Protein AF-A0A533V0E9-F1 (afdb_monomer)

Structure (mmCIF, N/CA/C/O backbone):
data_AF-A0A533V0E9-F1
#
_entry.id   AF-A0A533V0E9-F1
#
loop_
_atom_site.group_PDB
_atom_site.id
_atom_site.type_symbol
_atom_site.label_atom_id
_atom_site.label_alt_id
_atom_site.label_comp_id
_atom_site.label_asym_id
_atom_site.label_entity_id
_atom_site.label_seq_id
_atom_site.pdbx_PDB_ins_code
_atom_site.Cartn_x
_atom_site.Cartn_y
_atom_site.Cartn_z
_atom_site.occupancy
_atom_site.B_iso_or_equiv
_atom_site.auth_seq_id
_atom_site.auth_comp_id
_atom_site.auth_asym_id
_atom_site.auth_atom_id
_atom_site.pdbx_PDB_model_num
ATOM 1 N N . MET A 1 1 ? -21.498 5.595 -28.029 1.00 41.72 1 MET A N 1
ATOM 2 C CA . MET A 1 1 ? -21.141 4.202 -28.367 1.00 41.72 1 MET A CA 1
ATOM 3 C C . MET A 1 1 ? -22.238 3.298 -27.843 1.00 41.72 1 MET A C 1
ATOM 5 O O . MET A 1 1 ? -22.709 3.519 -26.739 1.00 41.72 1 MET A O 1
ATOM 9 N N . SER A 1 2 ? -22.715 2.410 -28.708 1.00 37.94 2 SER A N 1
ATOM 10 C CA . SER A 1 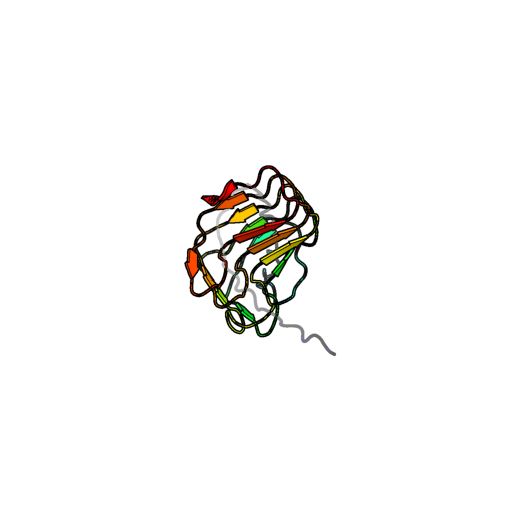2 ? -23.963 1.652 -28.603 1.00 37.94 2 SER A CA 1
ATOM 11 C C . SER A 1 2 ? -23.831 0.457 -27.653 1.00 37.94 2 SER A C 1
ATOM 13 O O . SER A 1 2 ? -22.873 -0.300 -27.790 1.00 37.94 2 SER A O 1
ATOM 15 N N . TYR A 1 3 ? -24.775 0.262 -26.727 1.00 36.78 3 TYR A N 1
ATOM 16 C CA . TYR A 1 3 ? -24.853 -0.947 -25.898 1.00 36.78 3 TYR A CA 1
ATOM 17 C C . TYR A 1 3 ? -25.723 -1.991 -26.608 1.00 36.78 3 TYR A C 1
ATOM 19 O O . TYR A 1 3 ? -26.921 -1.792 -26.805 1.00 36.78 3 TYR A O 1
ATOM 27 N N . ILE A 1 4 ? -25.099 -3.088 -27.036 1.00 44.53 4 ILE A N 1
ATOM 28 C CA . ILE A 1 4 ? -25.769 -4.229 -27.666 1.00 44.53 4 ILE A CA 1
ATOM 29 C C . ILE A 1 4 ? -26.520 -5.016 -26.582 1.00 44.53 4 ILE A C 1
ATOM 31 O O . ILE A 1 4 ? -25.927 -5.475 -25.609 1.00 44.53 4 ILE A O 1
ATOM 35 N N . LEU A 1 5 ? -27.834 -5.155 -26.766 1.00 41.56 5 LEU A N 1
ATOM 36 C CA . LEU A 1 5 ? -28.747 -5.951 -25.944 1.00 41.56 5 LEU A CA 1
ATOM 37 C C . LEU A 1 5 ? -28.456 -7.451 -26.124 1.00 41.56 5 LEU A C 1
ATOM 39 O O . LEU A 1 5 ? -28.681 -7.999 -27.201 1.00 41.56 5 LEU A O 1
ATOM 43 N N . ALA A 1 6 ? -27.990 -8.124 -25.071 1.00 38.88 6 ALA A N 1
ATOM 44 C CA . ALA A 1 6 ? -27.886 -9.581 -25.029 1.00 38.88 6 ALA A CA 1
ATOM 45 C C . ALA A 1 6 ? -29.212 -10.178 -24.529 1.00 38.88 6 ALA A C 1
ATOM 47 O O . ALA A 1 6 ? -29.536 -10.121 -23.344 1.00 38.88 6 ALA A O 1
ATOM 48 N N . THR A 1 7 ? -30.004 -10.741 -25.438 1.00 47.75 7 THR A N 1
ATOM 49 C CA . THR A 1 7 ? -31.210 -11.511 -25.109 1.00 47.75 7 THR A CA 1
ATOM 50 C C . THR A 1 7 ? -30.812 -12.900 -24.607 1.00 47.75 7 THR A C 1
ATOM 52 O O . THR A 1 7 ? -30.329 -13.716 -25.391 1.00 47.75 7 THR A O 1
ATOM 55 N N . ILE A 1 8 ? -31.010 -13.182 -23.317 1.00 48.72 8 ILE A N 1
ATOM 56 C CA . ILE A 1 8 ? -30.764 -14.508 -22.731 1.00 48.72 8 ILE A CA 1
ATOM 57 C C . ILE A 1 8 ? -32.074 -15.300 -22.707 1.00 48.72 8 ILE A C 1
ATOM 59 O O . ILE A 1 8 ? -33.071 -14.882 -22.119 1.00 48.72 8 ILE A O 1
ATOM 63 N N . LEU A 1 9 ? -32.051 -16.452 -23.374 1.00 36.00 9 LEU A N 1
ATOM 64 C CA . LEU A 1 9 ? -33.118 -17.444 -23.417 1.00 36.00 9 LEU A CA 1
ATOM 65 C C . LEU A 1 9 ? -33.198 -18.153 -22.052 1.00 36.00 9 LEU A C 1
ATOM 67 O O . LEU A 1 9 ? -32.252 -18.830 -21.652 1.00 36.00 9 LEU A O 1
ATOM 71 N N . VAL A 1 10 ? -34.308 -18.003 -21.327 1.00 47.88 10 VAL A N 1
ATOM 72 C CA . VAL A 1 10 ? -34.527 -18.702 -20.049 1.00 47.88 10 VAL A CA 1
ATOM 73 C C . VAL A 1 10 ? -35.143 -20.074 -20.330 1.00 47.88 10 VAL A C 1
ATOM 75 O O . VAL A 1 10 ? -36.229 -20.170 -20.898 1.00 47.88 10 VAL A O 1
ATOM 78 N N . ALA A 1 11 ? -34.447 -21.142 -19.939 1.00 44.16 11 ALA A N 1
ATOM 79 C CA . ALA A 1 11 ? -34.963 -22.505 -20.012 1.00 44.16 11 ALA A CA 1
ATOM 80 C C . ALA A 1 11 ? -36.068 -22.723 -18.958 1.00 44.16 11 ALA A C 1
ATOM 82 O O . ALA A 1 11 ? -35.860 -22.488 -17.768 1.00 44.16 11 ALA A O 1
ATOM 83 N N . LEU A 1 12 ? -37.246 -23.180 -19.398 1.00 40.91 12 LEU A N 1
ATOM 84 C CA . LEU A 1 12 ? -38.384 -23.519 -18.539 1.00 40.91 12 LEU A CA 1
ATOM 85 C C . LEU A 1 12 ? -38.154 -24.881 -17.867 1.00 40.91 12 LEU A C 1
ATOM 87 O O . LEU A 1 12 ? -38.294 -25.923 -18.503 1.00 40.91 12 LEU A O 1
ATOM 91 N N . ALA A 1 13 ? -37.843 -24.878 -16.571 1.00 48.91 13 ALA A N 1
ATOM 92 C CA . ALA A 1 13 ? -37.947 -26.069 -15.735 1.00 48.91 13 ALA A CA 1
ATOM 93 C C . ALA A 1 13 ? -39.395 -26.206 -15.231 1.00 48.91 13 ALA A C 1
ATOM 95 O O . ALA A 1 13 ? -39.889 -25.362 -14.484 1.00 48.91 13 ALA A O 1
ATOM 96 N N . THR A 1 14 ? -40.096 -27.263 -15.647 1.00 46.72 14 THR A N 1
ATOM 97 C CA . THR A 1 14 ? -41.444 -27.585 -15.159 1.00 46.72 14 THR A CA 1
ATOM 98 C C . THR A 1 14 ? -41.360 -28.206 -13.764 1.00 46.72 14 THR A C 1
ATOM 100 O O . THR A 1 14 ? -41.033 -29.386 -13.632 1.00 46.72 14 THR A O 1
ATOM 103 N N . ILE A 1 15 ? -41.669 -27.437 -12.719 1.00 54.25 15 ILE A N 1
ATOM 104 C CA . ILE A 1 15 ? -41.753 -27.944 -11.343 1.00 54.25 15 ILE A CA 1
ATOM 105 C C . ILE A 1 15 ? -43.229 -28.172 -11.000 1.00 54.25 15 ILE A C 1
ATOM 107 O O . ILE A 1 15 ? -44.009 -27.231 -10.879 1.00 54.25 15 ILE A O 1
ATOM 111 N N . SER A 1 16 ? -43.610 -29.443 -10.861 1.00 49.91 16 SER A N 1
ATOM 112 C CA . SER A 1 16 ? -44.875 -29.850 -10.243 1.00 49.91 16 SER A CA 1
ATOM 113 C C . SER A 1 16 ? -44.683 -29.902 -8.727 1.00 49.91 16 SER A C 1
ATOM 115 O O . SER A 1 16 ? -43.856 -30.677 -8.255 1.00 49.91 16 SER A O 1
ATOM 117 N N . GLY A 1 17 ? -45.439 -29.109 -7.966 1.00 48.06 17 GLY A N 1
ATOM 118 C CA . GLY A 1 17 ? -45.477 -29.207 -6.502 1.00 48.06 17 GLY A CA 1
ATOM 119 C C . GLY A 1 17 ? -45.605 -27.856 -5.804 1.00 48.06 17 GLY A C 1
ATOM 120 O O . GLY A 1 17 ? -44.668 -27.069 -5.766 1.00 48.06 17 GLY A O 1
ATOM 121 N N . ILE A 1 18 ? -46.784 -27.599 -5.246 1.00 62.41 18 ILE A N 1
ATOM 122 C CA . ILE A 1 18 ? -47.179 -26.371 -4.554 1.00 62.41 18 ILE A CA 1
ATOM 123 C C . ILE A 1 18 ? -46.669 -26.444 -3.110 1.00 62.41 18 ILE A C 1
ATOM 125 O O . ILE A 1 18 ? -47.027 -27.379 -2.401 1.00 62.41 18 ILE A O 1
ATOM 129 N N . ASN A 1 19 ? -45.885 -25.465 -2.658 1.00 48.81 19 ASN A N 1
ATOM 130 C CA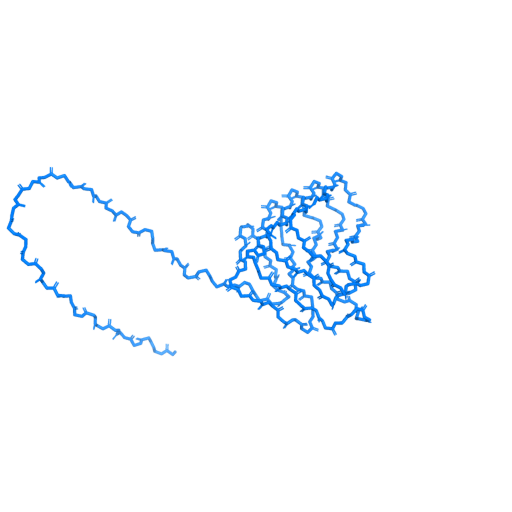 . ASN A 1 19 ? -45.841 -25.056 -1.252 1.00 48.81 19 ASN A CA 1
ATOM 131 C C . ASN A 1 19 ? -45.362 -23.606 -1.157 1.00 48.81 19 ASN A C 1
ATOM 133 O O . ASN A 1 19 ? -44.292 -23.243 -1.640 1.00 48.81 19 ASN A O 1
ATOM 137 N N . MET A 1 20 ? -46.208 -22.773 -0.553 1.00 51.06 20 MET A N 1
ATOM 138 C CA . MET A 1 20 ? -45.961 -21.360 -0.317 1.00 51.06 20 MET A CA 1
ATOM 139 C C . MET A 1 20 ? -44.883 -21.181 0.755 1.00 51.06 20 MET A C 1
ATOM 141 O O . MET A 1 20 ? -45.131 -21.458 1.920 1.00 51.06 20 MET A O 1
ATOM 145 N N . HIS A 1 21 ? -43.724 -20.657 0.367 1.00 47.16 21 HIS A N 1
ATOM 146 C CA . HIS A 1 21 ? -42.925 -19.732 1.172 1.00 47.16 21 HIS A CA 1
ATOM 147 C C . HIS A 1 21 ? -42.196 -18.818 0.187 1.00 47.16 21 HIS A C 1
ATOM 149 O O . HIS A 1 21 ? -41.226 -19.207 -0.457 1.00 47.16 21 HIS A O 1
ATOM 155 N N . ASN A 1 22 ? -42.737 -17.613 0.008 1.00 51.16 22 ASN A N 1
ATOM 156 C CA . ASN A 1 22 ? -42.178 -16.586 -0.861 1.00 51.16 22 ASN A CA 1
ATOM 157 C C . ASN A 1 22 ? -40.933 -15.988 -0.192 1.00 51.16 22 ASN A C 1
ATOM 159 O O . ASN A 1 22 ? -40.995 -14.934 0.437 1.00 51.16 22 ASN A O 1
ATOM 163 N N . SER A 1 23 ? -39.806 -16.687 -0.275 1.00 57.88 23 SER A N 1
ATOM 164 C CA . SER A 1 23 ? -38.504 -16.102 0.018 1.00 57.88 23 SER A CA 1
ATOM 165 C C . SER A 1 23 ? -38.113 -15.256 -1.188 1.00 57.88 23 SER A C 1
ATOM 167 O O . SER A 1 23 ? -37.556 -15.766 -2.156 1.00 57.88 23 SER A O 1
ATOM 169 N N . ALA A 1 24 ? -38.439 -13.963 -1.149 1.00 59.25 24 ALA A N 1
ATOM 170 C CA . ALA A 1 24 ? -37.874 -12.992 -2.073 1.00 59.25 24 ALA A CA 1
ATOM 171 C C . ALA A 1 24 ? -36.352 -12.970 -1.860 1.00 59.25 24 ALA A C 1
ATOM 173 O O . ALA A 1 24 ? -35.841 -12.294 -0.969 1.00 59.25 24 ALA A O 1
ATOM 174 N N . GLN A 1 25 ? -35.624 -13.775 -2.633 1.00 59.81 25 GLN A N 1
ATOM 175 C CA . GLN A 1 25 ? -34.175 -13.687 -2.717 1.00 59.81 25 GLN A CA 1
ATOM 176 C C . GLN A 1 25 ? -33.849 -12.370 -3.415 1.00 59.81 25 GLN A C 1
ATOM 178 O O . GLN A 1 25 ? -33.922 -12.255 -4.637 1.00 59.81 25 GLN A O 1
ATOM 183 N N . VAL A 1 26 ? -33.514 -11.358 -2.618 1.00 53.72 26 VAL A N 1
ATOM 184 C CA . VAL A 1 26 ? -32.829 -10.166 -3.107 1.00 53.72 26 VAL A CA 1
ATOM 185 C C . VAL A 1 26 ? -31.444 -10.635 -3.540 1.00 53.72 26 VAL A C 1
ATOM 187 O O . VAL A 1 26 ? -30.534 -10.758 -2.724 1.00 53.72 26 VAL A O 1
ATOM 190 N N . ALA A 1 27 ? -31.299 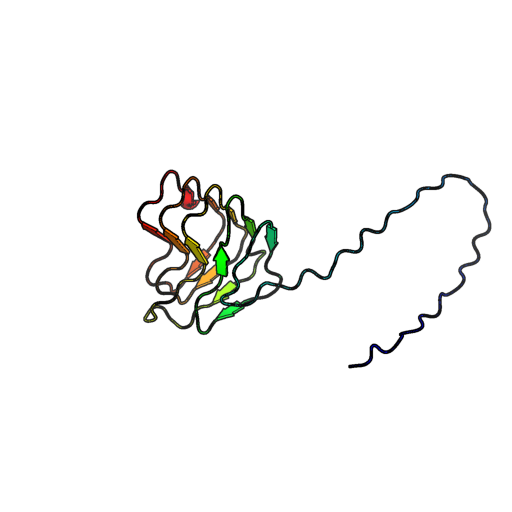-10.982 -4.818 1.00 59.28 27 ALA A N 1
ATOM 191 C CA . ALA A 1 27 ? -29.991 -11.144 -5.424 1.00 59.28 27 ALA A CA 1
ATOM 192 C C . ALA A 1 27 ? -29.323 -9.766 -5.382 1.00 59.28 27 ALA A C 1
ATOM 194 O O . ALA A 1 27 ? -29.656 -8.879 -6.167 1.00 59.28 27 ALA A O 1
ATOM 195 N N . LEU A 1 28 ? -28.437 -9.563 -4.405 1.00 57.31 28 LEU A N 1
ATOM 196 C CA . LEU A 1 28 ? -27.527 -8.430 -4.401 1.00 57.31 28 LEU A CA 1
ATOM 197 C C . LEU A 1 28 ? -26.715 -8.545 -5.690 1.00 57.31 28 LEU A C 1
ATOM 199 O O . LEU A 1 28 ? -25.918 -9.471 -5.842 1.00 57.31 28 LEU A O 1
ATOM 203 N N . ALA A 1 29 ? -26.968 -7.649 -6.641 1.00 55.12 29 ALA A N 1
ATOM 204 C CA . ALA A 1 29 ? -26.076 -7.463 -7.767 1.00 55.12 29 ALA A CA 1
ATOM 205 C C . ALA A 1 29 ? -24.734 -7.016 -7.182 1.00 55.12 29 ALA A C 1
ATOM 207 O O . ALA A 1 29 ? -24.560 -5.864 -6.790 1.00 55.12 29 ALA A O 1
ATOM 208 N N . GLN A 1 30 ? -23.815 -7.967 -7.027 1.00 53.28 30 GLN A N 1
ATOM 209 C CA . GLN A 1 30 ? -22.433 -7.664 -6.722 1.00 53.28 30 GLN A CA 1
ATOM 210 C C . GLN A 1 30 ? -21.883 -7.019 -7.994 1.00 53.28 30 GLN A C 1
ATOM 212 O O . GLN A 1 30 ? -21.573 -7.723 -8.957 1.00 53.28 30 GLN A O 1
ATOM 217 N N . GLU A 1 31 ? -21.846 -5.684 -8.031 1.00 57.34 31 GLU A N 1
ATOM 218 C CA . GLU A 1 31 ? -21.082 -4.961 -9.049 1.00 57.34 31 GLU A CA 1
ATOM 219 C C . GLU A 1 31 ? -19.700 -5.622 -9.132 1.00 57.34 31 GLU A C 1
ATOM 221 O O . GLU A 1 31 ? -19.109 -5.904 -8.079 1.00 57.34 31 GLU A O 1
ATOM 226 N N . PRO A 1 32 ? -19.203 -5.955 -10.335 1.00 58.88 32 PRO A N 1
ATOM 227 C CA . PRO A 1 32 ? -17.912 -6.604 -10.467 1.00 58.88 32 PRO A CA 1
ATOM 228 C C . PRO A 1 32 ? -16.863 -5.720 -9.792 1.00 58.88 32 PRO A C 1
ATOM 230 O O . PRO A 1 32 ? -16.558 -4.624 -10.260 1.00 58.88 32 PRO A O 1
ATOM 233 N N . LEU A 1 33 ? -16.342 -6.190 -8.657 1.00 68.50 33 LEU A N 1
ATOM 234 C CA . LEU A 1 33 ? -15.282 -5.520 -7.917 1.00 68.50 33 LEU A CA 1
ATOM 235 C C . LEU A 1 33 ? -14.011 -5.631 -8.755 1.00 68.50 33 LEU A C 1
ATOM 237 O O . LEU A 1 33 ? -13.286 -6.621 -8.686 1.00 68.50 33 LEU A O 1
ATOM 241 N N . SER A 1 34 ? -13.778 -4.641 -9.610 1.00 82.75 34 SER A N 1
ATOM 242 C CA . SER A 1 34 ? -12.515 -4.507 -10.320 1.00 82.75 34 SER A CA 1
ATOM 243 C C . SER A 1 34 ? -11.420 -4.157 -9.318 1.00 82.75 34 SER A C 1
ATOM 245 O O . SER A 1 34 ? -11.598 -3.235 -8.517 1.00 82.75 34 SER A O 1
ATOM 247 N N . SER A 1 35 ? -10.284 -4.856 -9.391 1.00 91.06 35 SER A N 1
ATOM 248 C CA . SER A 1 35 ? -9.073 -4.477 -8.654 1.00 91.06 35 SER A CA 1
ATOM 249 C C . SER A 1 35 ? -8.751 -2.993 -8.887 1.00 91.06 35 SER A C 1
ATOM 251 O O . SER A 1 35 ? -8.933 -2.515 -10.013 1.00 91.06 35 SER A O 1
ATOM 253 N N . PRO A 1 36 ? -8.252 -2.260 -7.877 1.00 96.62 36 PRO A N 1
ATOM 254 C CA . PRO A 1 36 ? -7.790 -0.895 -8.086 1.00 96.62 36 PRO A CA 1
ATOM 255 C C . PRO A 1 36 ? -6.617 -0.849 -9.072 1.00 96.62 36 PRO A C 1
ATOM 257 O O . PRO A 1 36 ? -5.862 -1.812 -9.211 1.00 96.62 36 PRO A O 1
ATOM 260 N N . ALA A 1 37 ? -6.450 0.287 -9.741 1.00 97.81 37 ALA A N 1
ATOM 261 C CA . ALA A 1 37 ? -5.309 0.552 -10.609 1.00 97.81 37 ALA A CA 1
ATOM 262 C C . ALA A 1 37 ? -4.130 1.167 -9.832 1.00 97.81 37 ALA A C 1
ATOM 264 O O . ALA A 1 37 ? -4.313 1.795 -8.789 1.00 97.81 37 ALA A O 1
ATOM 265 N N . CYS A 1 38 ? -2.914 1.045 -10.372 1.00 98.62 38 CYS A N 1
ATOM 266 C CA . CYS A 1 38 ? -1.749 1.759 -9.846 1.00 98.62 38 CYS A CA 1
ATOM 267 C C . CYS A 1 38 ? -1.974 3.281 -9.849 1.00 98.62 38 CYS A C 1
ATOM 269 O O . CYS A 1 38 ? -2.539 3.836 -10.793 1.00 98.62 38 CYS A O 1
ATOM 271 N N . GLY A 1 39 ? -1.507 3.958 -8.803 1.00 98.62 39 GLY A N 1
ATOM 272 C CA . GLY A 1 39 ? -1.690 5.388 -8.572 1.00 98.62 39 GLY A CA 1
ATOM 273 C C . GLY A 1 39 ? -3.121 5.793 -8.212 1.00 98.62 39 GLY A C 1
ATOM 274 O O . GLY A 1 39 ? -3.387 6.985 -8.055 1.00 98.62 39 GLY A O 1
ATOM 275 N N . GLN A 1 40 ? -4.055 4.844 -8.089 1.00 98.62 40 GLN A N 1
ATOM 276 C CA . GLN A 1 40 ? -5.436 5.161 -7.754 1.00 98.62 40 GLN A CA 1
ATOM 277 C C . GLN A 1 40 ? -5.541 5.674 -6.314 1.00 98.62 40 GLN A C 1
ATOM 279 O O . GLN A 1 40 ? -4.993 5.086 -5.377 1.00 98.62 40 GLN A O 1
ATOM 284 N N . VAL A 1 41 ? -6.313 6.750 -6.148 1.00 98.62 41 VAL A N 1
ATOM 285 C CA . VAL A 1 41 ? -6.791 7.195 -4.839 1.00 98.62 41 VAL A CA 1
ATOM 286 C C . VAL A 1 41 ? -7.985 6.331 -4.444 1.00 98.62 41 VAL A C 1
ATOM 288 O O . VAL A 1 41 ? -8.983 6.274 -5.166 1.00 98.62 41 VAL A O 1
ATOM 291 N N . VAL A 1 42 ? -7.866 5.620 -3.329 1.00 98.38 42 VAL A N 1
ATOM 292 C CA . VAL A 1 42 ? -8.844 4.627 -2.884 1.00 98.38 42 VAL A CA 1
ATOM 293 C C . VAL A 1 42 ? -9.486 5.015 -1.554 1.00 98.38 42 VAL A C 1
ATOM 295 O O . VAL A 1 42 ? -8.874 5.686 -0.724 1.00 98.38 42 VAL A O 1
ATOM 298 N N . HIS A 1 43 ? -10.732 4.585 -1.360 1.00 97.69 43 HIS A N 1
ATOM 299 C CA . HIS A 1 43 ? -11.553 4.902 -0.192 1.00 97.69 43 HIS A CA 1
ATOM 300 C C . HIS A 1 43 ? -12.344 3.670 0.253 1.00 97.69 43 HIS A C 1
ATOM 302 O O . HIS A 1 43 ? -12.685 2.820 -0.573 1.00 97.69 43 HIS A O 1
ATOM 308 N N . GLY A 1 44 ? -12.710 3.612 1.534 1.00 97.00 44 GLY A N 1
ATOM 309 C CA . GLY A 1 44 ? -13.568 2.551 2.061 1.00 97.00 44 GLY A CA 1
ATOM 310 C C . GLY A 1 44 ? -12.892 1.182 1.990 1.00 97.00 44 GLY A C 1
ATOM 311 O O . GLY A 1 44 ? -11.724 1.057 2.339 1.00 97.00 44 GLY A O 1
ATOM 312 N N . ASN A 1 45 ? -13.617 0.152 1.552 1.00 97.31 45 ASN A N 1
ATOM 313 C CA . ASN A 1 45 ? -13.087 -1.210 1.473 1.00 97.31 45 ASN A CA 1
ATOM 314 C C . ASN A 1 45 ? -12.538 -1.508 0.078 1.00 97.31 45 ASN A C 1
ATOM 316 O O . ASN A 1 45 ? -13.277 -1.538 -0.904 1.00 97.31 45 ASN A O 1
ATOM 320 N N . VAL A 1 46 ? -11.245 -1.795 0.015 1.00 97.81 46 VAL A N 1
ATOM 321 C CA . VAL A 1 46 ? -10.497 -2.067 -1.209 1.00 97.81 46 VAL A CA 1
ATOM 322 C C . VAL A 1 46 ? -9.910 -3.459 -1.084 1.00 97.81 46 VAL A C 1
ATOM 324 O O . VAL A 1 46 ? -9.225 -3.763 -0.113 1.00 97.81 46 VAL A O 1
ATOM 327 N N . THR A 1 47 ? -10.179 -4.327 -2.050 1.00 98.00 47 THR A N 1
ATOM 328 C CA . THR A 1 47 ? -9.620 -5.681 -2.077 1.00 98.00 47 THR A CA 1
ATOM 329 C C . THR A 1 47 ? -8.944 -5.894 -3.414 1.00 98.00 47 THR A C 1
ATOM 331 O O . THR A 1 47 ? -9.562 -5.670 -4.454 1.00 98.00 47 THR A O 1
ATOM 334 N N . LEU A 1 48 ? -7.680 -6.313 -3.397 1.00 98.31 48 LEU A N 1
ATOM 335 C CA . LEU A 1 48 ? -7.002 -6.685 -4.630 1.00 98.31 48 LE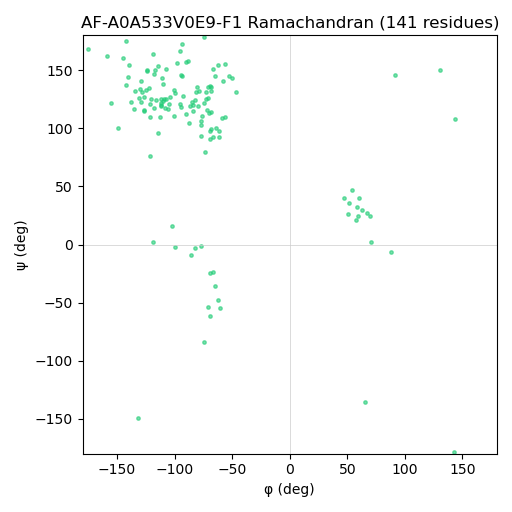U A CA 1
ATOM 336 C C . LEU A 1 48 ? -7.608 -7.975 -5.185 1.00 98.31 48 LEU A C 1
ATOM 338 O O . LEU A 1 48 ? -7.861 -8.941 -4.457 1.00 98.31 48 LEU A O 1
ATOM 342 N N . THR A 1 49 ? -7.822 -7.993 -6.495 1.00 97.12 49 THR A N 1
ATOM 343 C CA . THR A 1 49 ? -8.259 -9.194 -7.224 1.00 97.12 49 THR A CA 1
ATOM 344 C C . THR A 1 49 ? -7.240 -9.633 -8.274 1.00 97.12 49 THR A C 1
ATOM 346 O O . THR A 1 49 ? -7.494 -10.581 -9.011 1.00 97.12 49 THR A O 1
ATOM 349 N N . ALA A 1 50 ? -6.115 -8.926 -8.368 1.00 97.56 50 ALA A N 1
ATOM 350 C CA . ALA A 1 50 ? -4.983 -9.215 -9.234 1.00 97.56 50 ALA A CA 1
ATOM 351 C C . ALA A 1 50 ? -3.726 -8.522 -8.685 1.00 97.56 50 ALA A C 1
ATOM 353 O O . ALA A 1 50 ? -3.824 -7.576 -7.898 1.00 97.56 50 ALA A O 1
ATOM 354 N N . ASN A 1 51 ? -2.553 -8.968 -9.138 1.00 98.62 51 ASN A N 1
ATOM 355 C CA . ASN A 1 51 ? -1.302 -8.256 -8.889 1.00 98.62 51 ASN A CA 1
ATOM 356 C C . ASN A 1 51 ? -1.316 -6.897 -9.596 1.00 98.62 51 ASN A C 1
ATOM 358 O O . ASN A 1 51 ? -1.842 -6.767 -10.702 1.00 98.62 51 ASN A O 1
ATOM 362 N N . LEU A 1 52 ? -0.699 -5.903 -8.964 1.00 98.75 52 LEU A N 1
ATOM 363 C CA . LEU A 1 52 ? -0.442 -4.594 -9.546 1.00 98.75 52 LEU A CA 1
ATOM 364 C C . LEU A 1 52 ? 1.036 -4.506 -9.929 1.00 98.75 52 LEU A C 1
ATOM 366 O O . LEU A 1 52 ? 1.905 -4.744 -9.089 1.00 98.75 52 LEU A O 1
ATOM 370 N N . ASP A 1 53 ? 1.313 -4.151 -11.181 1.00 98.50 53 ASP A N 1
ATOM 371 C CA . ASP A 1 53 ? 2.661 -3.905 -11.697 1.00 98.50 53 ASP A CA 1
ATOM 372 C C . ASP A 1 53 ? 2.781 -2.427 -12.072 1.00 98.50 53 ASP A C 1
ATOM 374 O O . ASP A 1 53 ? 2.343 -1.980 -13.135 1.00 98.50 53 ASP A O 1
ATOM 378 N N . CYS A 1 54 ? 3.317 -1.643 -11.144 1.00 98.62 54 CYS A N 1
ATOM 379 C CA . CYS A 1 54 ? 3.258 -0.195 -11.180 1.00 98.62 54 CYS A CA 1
ATOM 380 C C . CYS A 1 54 ? 4.565 0.413 -11.685 1.00 98.62 54 CYS A C 1
ATOM 382 O O . CYS A 1 54 ? 5.653 0.127 -11.193 1.00 98.62 54 CYS A O 1
ATOM 384 N N . THR A 1 55 ? 4.447 1.358 -12.617 1.00 98.00 55 THR A N 1
ATOM 385 C CA . THR A 1 55 ? 5.557 2.238 -13.019 1.00 98.00 55 THR A CA 1
ATOM 386 C C . THR A 1 55 ? 5.686 3.472 -12.114 1.00 98.00 55 THR A C 1
ATOM 388 O O . T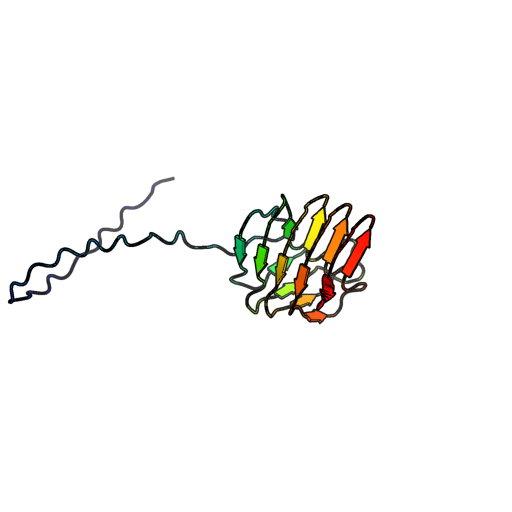HR A 1 55 ? 6.644 4.236 -12.228 1.00 98.00 55 THR A O 1
ATOM 391 N N . GLY A 1 56 ? 4.702 3.690 -11.236 1.00 98.12 56 GLY A N 1
ATOM 392 C CA . GLY A 1 56 ? 4.601 4.795 -10.286 1.00 98.12 56 GLY A CA 1
ATOM 393 C C . GLY A 1 56 ? 4.253 4.294 -8.884 1.00 98.12 56 GLY A C 1
ATOM 394 O O . GLY A 1 56 ? 4.640 3.187 -8.515 1.00 98.12 56 GLY A O 1
ATOM 395 N N . ASP A 1 57 ? 3.535 5.107 -8.109 1.00 98.69 57 ASP A N 1
ATOM 396 C CA . ASP A 1 57 ? 3.046 4.695 -6.790 1.00 98.69 57 ASP A CA 1
ATOM 397 C C . ASP A 1 57 ? 2.004 3.577 -6.933 1.00 98.69 57 ASP A C 1
ATOM 399 O O . ASP A 1 57 ? 1.317 3.484 -7.955 1.00 98.69 57 ASP A O 1
ATOM 403 N N . GLY A 1 58 ? 1.901 2.714 -5.923 1.00 98.81 58 GLY A N 1
ATOM 404 C CA . GLY A 1 58 ? 0.923 1.628 -5.913 1.00 98.81 58 GLY A CA 1
ATOM 405 C C . GLY A 1 58 ? -0.490 2.134 -5.636 1.00 98.81 58 GLY A C 1
ATOM 406 O O . GLY A 1 58 ? -1.244 2.371 -6.571 1.00 98.81 58 GLY A O 1
ATOM 407 N N . LEU A 1 59 ? -0.860 2.317 -4.370 1.00 98.88 59 LEU A N 1
ATOM 408 C CA . LEU A 1 59 ? -2.166 2.854 -3.967 1.00 98.88 59 LEU A CA 1
ATOM 409 C C . LEU A 1 59 ? -2.007 4.092 -3.084 1.00 98.88 59 LEU A C 1
ATOM 411 O O . LEU A 1 59 ? -1.044 4.215 -2.328 1.00 98.88 59 LEU A O 1
ATOM 415 N N . ILE A 1 60 ? -2.977 5.000 -3.148 1.00 98.88 60 ILE A N 1
ATOM 416 C CA . ILE A 1 60 ? -3.008 6.210 -2.322 1.00 98.88 60 ILE A CA 1
ATOM 417 C C . ILE A 1 60 ? -4.299 6.190 -1.513 1.00 98.88 60 ILE A C 1
ATOM 419 O O . ILE A 1 60 ? -5.388 6.155 -2.078 1.00 98.88 60 ILE A O 1
ATOM 423 N N . VAL A 1 61 ? -4.204 6.213 -0.190 1.00 98.81 61 VAL A N 1
ATOM 424 C CA . VAL A 1 61 ? -5.387 6.310 0.666 1.00 98.81 61 VAL A CA 1
ATOM 425 C C . VAL A 1 61 ? -5.955 7.723 0.575 1.00 98.81 61 VAL A C 1
ATOM 427 O O . VAL A 1 61 ? -5.242 8.701 0.790 1.00 98.81 61 VAL A O 1
ATOM 430 N N . GLY A 1 62 ? -7.237 7.823 0.229 1.00 98.00 62 GLY A N 1
ATOM 431 C CA . GLY A 1 62 ? -7.936 9.092 0.045 1.00 98.00 62 GLY A CA 1
ATOM 432 C C . GLY A 1 62 ? -8.802 9.527 1.226 1.00 98.00 62 GLY A C 1
ATOM 433 O O . GLY A 1 62 ? -9.428 10.583 1.150 1.00 98.00 62 GLY A O 1
ATOM 434 N N . GLY A 1 63 ? -8.902 8.731 2.291 1.00 95.38 63 GLY A N 1
ATOM 435 C CA . GLY A 1 63 ? -9.660 9.122 3.474 1.00 95.38 63 GLY A CA 1
ATOM 436 C C . GLY A 1 63 ? -9.571 8.147 4.639 1.00 95.38 63 GLY A C 1
ATOM 437 O O . GLY A 1 63 ? -9.105 7.012 4.504 1.00 95.38 63 GLY A O 1
ATOM 438 N N . ASP A 1 64 ? -10.060 8.621 5.780 1.00 98.56 64 ASP A N 1
ATOM 439 C CA . ASP A 1 64 ? -10.111 7.884 7.039 1.00 98.56 64 ASP A CA 1
ATOM 440 C C . ASP A 1 64 ? -10.866 6.556 6.910 1.00 98.56 64 ASP A C 1
ATOM 442 O O . ASP A 1 64 ? -11.752 6.396 6.067 1.00 98.56 64 ASP A O 1
ATOM 446 N N . SER A 1 65 ? -10.544 5.608 7.792 1.00 98.50 65 SER A N 1
ATOM 447 C CA . SER A 1 65 ? -11.214 4.300 7.878 1.00 98.50 65 SER A CA 1
ATOM 448 C C . SER A 1 65 ? -11.176 3.480 6.579 1.00 98.50 65 SER A C 1
ATOM 450 O O . SER A 1 65 ? -11.986 2.574 6.376 1.00 98.50 65 SER A O 1
ATOM 452 N N . THR A 1 66 ? -10.236 3.786 5.682 1.00 98.81 66 THR A N 1
ATOM 453 C CA . THR A 1 66 ? -9.994 2.987 4.480 1.00 98.81 66 THR A CA 1
ATOM 454 C C . THR A 1 66 ? -9.319 1.676 4.868 1.00 98.81 66 THR A C 1
ATOM 456 O O . THR A 1 66 ? -8.323 1.670 5.591 1.00 98.81 66 THR A O 1
ATOM 459 N N . THR A 1 67 ? -9.846 0.567 4.356 1.00 98.81 67 THR A N 1
ATOM 460 C CA . THR A 1 67 ? -9.272 -0.770 4.501 1.00 98.81 67 THR A CA 1
ATOM 461 C C . THR A 1 67 ? -8.769 -1.254 3.150 1.00 98.81 67 THR A C 1
ATOM 463 O O . THR A 1 67 ? -9.546 -1.372 2.204 1.00 98.81 67 THR A O 1
ATOM 466 N N . ILE A 1 68 ? -7.482 -1.575 3.060 1.00 98.81 68 ILE A N 1
ATOM 467 C CA . ILE A 1 68 ? -6.865 -2.205 1.892 1.00 98.81 68 ILE A CA 1
ATOM 468 C C . ILE A 1 68 ? -6.529 -3.649 2.255 1.00 98.81 68 ILE A C 1
ATOM 470 O O . ILE A 1 68 ? -5.717 -3.900 3.140 1.00 98.81 68 ILE A O 1
ATOM 474 N N . ASN A 1 69 ? -7.138 -4.600 1.553 1.00 98.69 69 ASN A N 1
ATOM 475 C CA . ASN A 1 69 ? -6.851 -6.023 1.671 1.00 98.69 69 ASN A CA 1
ATOM 476 C C . ASN A 1 69 ? -6.058 -6.510 0.449 1.00 98.69 69 ASN A C 1
ATOM 478 O O . ASN A 1 69 ? -6.581 -6.505 -0.669 1.00 98.69 69 ASN A O 1
ATOM 482 N N . LEU A 1 70 ? -4.820 -6.968 0.660 1.00 98.69 70 LEU A N 1
ATOM 483 C CA . LEU A 1 70 ? -3.975 -7.505 -0.412 1.00 98.69 70 LEU A CA 1
ATOM 484 C C . LEU A 1 70 ? -4.474 -8.846 -0.958 1.00 98.69 70 LEU A C 1
ATOM 486 O O . LEU A 1 70 ? -4.206 -9.161 -2.112 1.00 98.69 70 LEU A O 1
ATOM 490 N N . ASN A 1 71 ? -5.227 -9.622 -0.171 1.00 98.12 71 ASN A N 1
ATOM 491 C CA . ASN A 1 71 ? -5.958 -10.805 -0.642 1.00 98.12 71 ASN A CA 1
ATOM 492 C C . ASN A 1 71 ? -5.121 -11.835 -1.443 1.00 98.12 71 ASN A C 1
ATOM 494 O O . ASN A 1 71 ? -5.589 -12.456 -2.392 1.00 98.12 71 ASN A O 1
ATOM 498 N N . GLY A 1 72 ? -3.861 -12.010 -1.066 1.00 98.50 72 GLY A N 1
ATOM 499 C CA . GLY A 1 72 ? -2.887 -12.912 -1.684 1.00 98.50 72 GLY A CA 1
ATOM 500 C C . GLY A 1 72 ? -2.099 -12.302 -2.845 1.00 98.50 72 GLY A C 1
ATOM 501 O O . GLY A 1 72 ? -1.169 -12.941 -3.329 1.00 98.50 72 GLY A O 1
ATOM 502 N N . TYR A 1 73 ? -2.439 -11.088 -3.277 1.00 98.81 73 TYR A N 1
ATOM 503 C CA . TYR A 1 73 ? -1.828 -10.421 -4.423 1.00 98.81 73 TYR A CA 1
ATOM 504 C C . TYR A 1 73 ? -0.691 -9.481 -4.029 1.00 98.81 73 TYR A C 1
ATOM 506 O O . TYR A 1 73 ? -0.491 -9.133 -2.859 1.00 98.81 73 TYR A O 1
ATOM 514 N N . SER A 1 74 ? 0.068 -9.071 -5.041 1.00 98.81 74 SER A N 1
ATOM 515 C CA . SER A 1 74 ? 1.193 -8.167 -4.892 1.00 98.81 74 SER A CA 1
ATOM 516 C C . SER A 1 74 ? 0.950 -6.763 -5.419 1.00 98.81 74 SER A C 1
ATOM 518 O O . SER A 1 74 ? 0.225 -6.558 -6.389 1.00 98.81 74 SER A O 1
ATOM 520 N N . ILE A 1 75 ? 1.642 -5.801 -4.811 1.00 98.88 75 ILE A N 1
ATOM 521 C CA . ILE A 1 75 ? 1.849 -4.460 -5.354 1.00 98.88 75 ILE A CA 1
ATOM 522 C C . ILE A 1 75 ? 3.341 -4.343 -5.670 1.00 98.88 75 ILE A C 1
ATOM 524 O O . ILE A 1 75 ? 4.173 -4.341 -4.761 1.00 98.88 75 ILE A O 1
ATOM 528 N N . ASN A 1 76 ? 3.678 -4.308 -6.958 1.00 98.81 76 ASN A N 1
ATOM 529 C CA . ASN A 1 76 ? 5.050 -4.330 -7.454 1.00 98.81 76 ASN A CA 1
ATOM 530 C C . ASN A 1 76 ? 5.425 -2.950 -7.986 1.00 98.81 76 ASN A C 1
ATOM 532 O O . ASN A 1 76 ? 4.743 -2.407 -8.854 1.00 98.81 76 ASN A O 1
ATOM 536 N N . GLY A 1 77 ? 6.512 -2.399 -7.464 1.00 98.50 77 GLY A N 1
ATOM 537 C CA . GLY A 1 77 ? 7.010 -1.087 -7.831 1.00 98.50 77 GLY A CA 1
ATOM 538 C C . GLY A 1 77 ? 8.056 -1.099 -8.941 1.00 98.50 77 GLY A C 1
ATOM 539 O O . GLY A 1 77 ? 8.556 -2.154 -9.341 1.00 98.50 77 GLY A O 1
ATOM 540 N N . PRO A 1 78 ? 8.434 0.099 -9.417 1.00 98.00 78 PRO A N 1
ATOM 541 C CA . PRO A 1 78 ? 9.388 0.273 -10.509 1.00 98.00 78 PRO A CA 1
ATOM 542 C C . PRO A 1 78 ? 10.859 0.077 -10.095 1.00 98.00 78 PRO A C 1
ATOM 544 O O . PRO A 1 78 ? 11.746 0.235 -10.933 1.00 98.00 78 PRO A O 1
ATOM 547 N N . GLY A 1 79 ? 11.140 -0.207 -8.821 1.00 96.94 79 GLY A N 1
ATOM 548 C CA . GLY A 1 79 ? 12.481 -0.400 -8.272 1.00 96.94 79 GLY A CA 1
ATOM 549 C C . GLY A 1 79 ? 12.735 0.408 -6.996 1.00 96.94 79 GLY A C 1
ATOM 550 O O . GLY A 1 79 ? 12.216 1.514 -6.805 1.00 96.94 79 GLY A O 1
ATOM 551 N N . ASP A 1 80 ? 13.599 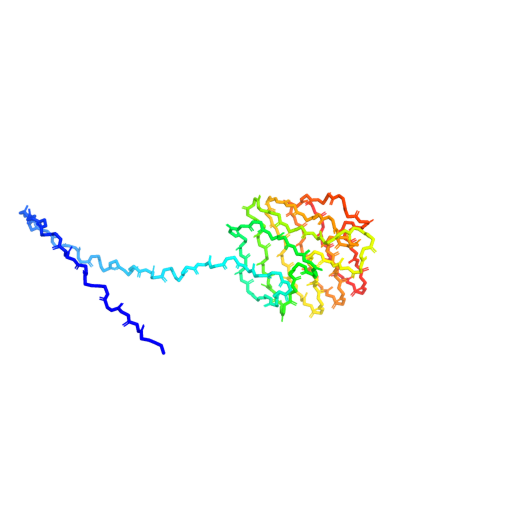-0.128 -6.140 1.00 91.88 80 ASP A N 1
ATOM 552 C CA . ASP A 1 80 ? 13.997 0.420 -4.835 1.00 91.88 80 ASP A CA 1
ATOM 553 C C . ASP A 1 80 ? 14.796 1.738 -4.913 1.00 91.88 80 ASP A C 1
ATOM 555 O O . ASP A 1 80 ? 14.784 2.553 -3.987 1.00 91.88 80 ASP A O 1
ATOM 559 N N . ASN A 1 81 ? 15.449 1.978 -6.051 1.00 93.75 81 ASN A N 1
ATOM 560 C CA . ASN A 1 81 ? 16.154 3.216 -6.378 1.00 93.75 81 ASN A CA 1
ATOM 561 C C . ASN A 1 81 ? 15.233 4.324 -6.917 1.00 93.75 81 ASN A C 1
ATOM 563 O O . ASN A 1 81 ? 15.694 5.438 -7.175 1.00 93.75 81 ASN A O 1
ATOM 567 N N . SER A 1 82 ? 13.938 4.045 -7.096 1.00 95.50 82 SER A N 1
ATOM 568 C CA . SER A 1 82 ? 12.950 5.066 -7.450 1.00 95.50 82 SER A CA 1
ATOM 569 C C . SER A 1 82 ? 12.608 5.973 -6.253 1.00 95.50 82 SER A C 1
ATOM 571 O O . SER A 1 82 ? 13.115 5.812 -5.143 1.00 95.50 82 SER A O 1
ATOM 573 N N . SER A 1 83 ? 11.731 6.956 -6.474 1.00 96.75 83 SER A N 1
ATOM 574 C CA . SER A 1 83 ? 11.116 7.776 -5.417 1.00 96.75 83 SER A CA 1
ATOM 575 C C . SER A 1 83 ? 9.680 7.359 -5.085 1.00 96.75 83 SER A C 1
ATOM 577 O O . SER A 1 83 ? 8.933 8.155 -4.523 1.00 96.75 83 SER A O 1
ATOM 579 N N . LYS A 1 84 ? 9.263 6.163 -5.515 1.00 98.62 84 LYS A N 1
ATOM 580 C CA . LYS A 1 84 ? 7.869 5.711 -5.449 1.00 98.62 84 LYS A CA 1
ATOM 581 C C . LYS A 1 84 ? 7.615 4.838 -4.234 1.00 98.62 84 LYS A C 1
ATOM 583 O O . LYS A 1 84 ? 8.538 4.203 -3.713 1.00 98.62 84 LYS A O 1
ATOM 588 N N . VAL A 1 85 ? 6.353 4.798 -3.822 1.00 98.88 85 VAL A N 1
ATOM 589 C CA . VAL A 1 85 ? 5.899 4.034 -2.658 1.00 98.88 85 VAL A CA 1
ATOM 590 C C . VAL A 1 85 ? 4.785 3.057 -3.018 1.00 98.88 85 VAL A C 1
ATOM 592 O O . VAL A 1 85 ? 3.991 3.311 -3.925 1.00 98.88 85 VAL A O 1
ATOM 595 N N . GLY A 1 86 ? 4.724 1.932 -2.306 1.00 98.88 86 GLY A N 1
ATOM 596 C CA . GLY A 1 86 ? 3.711 0.904 -2.543 1.00 98.88 86 GLY A CA 1
ATOM 597 C C . GLY A 1 86 ? 2.323 1.348 -2.102 1.00 98.88 86 GLY A C 1
ATOM 598 O O . GLY A 1 86 ? 1.393 1.345 -2.901 1.00 98.88 86 GLY A O 1
ATOM 599 N N . ILE A 1 87 ? 2.175 1.785 -0.853 1.00 98.94 87 ILE A N 1
ATOM 600 C CA . ILE A 1 87 ? 0.939 2.403 -0.361 1.00 98.94 87 ILE A CA 1
ATOM 601 C C . ILE A 1 87 ? 1.272 3.708 0.356 1.00 98.94 87 ILE A C 1
ATOM 603 O O . ILE A 1 87 ? 2.081 3.733 1.282 1.00 98.94 87 ILE A O 1
ATOM 607 N N . SER A 1 88 ? 0.632 4.795 -0.061 1.00 98.88 88 SER A N 1
ATOM 608 C CA . SER A 1 88 ? 0.723 6.100 0.594 1.00 98.88 88 SER A CA 1
ATOM 609 C C . SER A 1 88 ? -0.498 6.336 1.480 1.00 98.88 88 SER A C 1
ATOM 611 O O . SER A 1 88 ? -1.631 6.186 1.023 1.00 98.88 88 SER A O 1
ATOM 613 N N . VAL A 1 89 ? -0.273 6.739 2.731 1.00 98.81 89 VAL A N 1
ATOM 614 C CA . VAL A 1 89 ? -1.312 7.058 3.723 1.00 98.81 89 VAL A CA 1
ATOM 615 C C . VAL A 1 89 ? -1.146 8.505 4.213 1.00 98.81 89 VAL A C 1
ATOM 617 O O . VAL A 1 89 ? -0.610 8.732 5.306 1.00 98.81 89 VAL A O 1
ATOM 620 N N . PRO A 1 90 ? -1.539 9.507 3.403 1.00 98.12 90 PRO A N 1
ATOM 621 C CA . PRO A 1 90 ? -1.430 10.911 3.773 1.00 98.12 90 PRO A CA 1
ATOM 622 C C . PRO A 1 90 ? 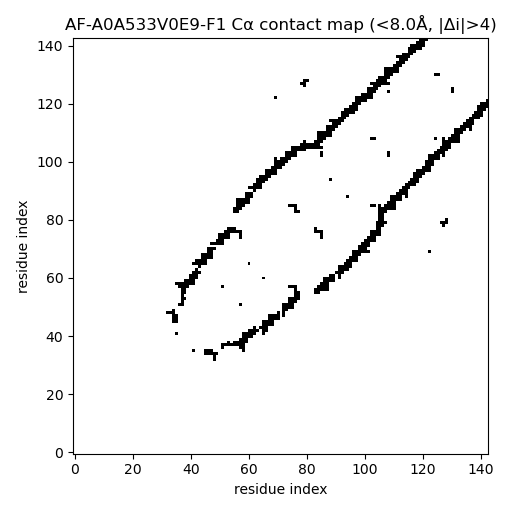-2.641 11.366 4.596 1.00 98.12 90 PRO A C 1
ATOM 624 O O . PRO A 1 90 ? -3.773 11.314 4.120 1.00 98.12 90 PRO A O 1
ATOM 627 N N . HIS A 1 91 ? -2.394 11.872 5.805 1.00 98.00 91 HIS A N 1
ATOM 628 C CA . HIS A 1 91 ? -3.381 12.545 6.659 1.00 98.00 91 HIS A CA 1
ATOM 629 C C . HIS A 1 91 ? -4.716 11.787 6.783 1.00 98.00 91 HIS A C 1
ATOM 631 O O . HIS A 1 91 ? -5.779 12.399 6.736 1.00 98.00 91 HIS A O 1
ATOM 637 N N . SER A 1 92 ? -4.650 10.457 6.887 1.00 98.50 92 SER A N 1
ATOM 638 C CA . SER A 1 92 ? -5.815 9.569 6.904 1.00 98.50 92 SER A CA 1
ATOM 639 C C . SER A 1 92 ? -5.751 8.669 8.132 1.00 98.50 92 SER A C 1
ATOM 641 O O . SER A 1 92 ? -4.831 7.866 8.278 1.00 98.50 92 SER A O 1
ATOM 643 N N . ASN A 1 93 ? -6.714 8.811 9.034 1.00 98.62 93 ASN A N 1
ATOM 644 C CA . ASN A 1 93 ? -6.745 8.115 10.315 1.00 98.62 93 ASN A CA 1
ATOM 645 C C . ASN A 1 93 ? -7.474 6.771 10.221 1.00 98.62 93 ASN A C 1
ATOM 647 O O . ASN A 1 93 ? -8.322 6.565 9.352 1.00 98.62 93 ASN A O 1
ATOM 651 N N . ASN A 1 94 ? -7.175 5.865 11.155 1.00 98.69 94 ASN A N 1
ATOM 652 C CA . ASN A 1 94 ? -7.873 4.582 11.302 1.00 98.69 94 ASN A CA 1
ATOM 653 C C . ASN A 1 94 ? -7.801 3.707 10.038 1.00 98.69 94 ASN A C 1
ATOM 655 O O . ASN A 1 94 ? -8.741 2.990 9.708 1.00 98.69 94 ASN A O 1
ATOM 659 N N . VAL A 1 95 ? -6.698 3.811 9.298 1.00 98.88 95 VAL A N 1
ATOM 660 C CA . VAL A 1 95 ? -6.467 3.050 8.067 1.00 98.88 95 VAL A CA 1
ATOM 661 C C . VAL A 1 95 ? -5.996 1.646 8.415 1.00 98.88 95 VAL A C 1
ATOM 663 O O . VAL A 1 95 ? -5.106 1.487 9.246 1.00 98.88 95 VAL A O 1
ATOM 666 N N . ILE A 1 96 ? -6.547 0.643 7.738 1.00 98.88 96 ILE A N 1
ATOM 667 C CA . ILE A 1 96 ? -6.156 -0.759 7.906 1.00 98.88 96 ILE A CA 1
ATOM 668 C C . ILE A 1 96 ? -5.564 -1.258 6.592 1.00 98.88 96 ILE A C 1
ATOM 670 O O . ILE A 1 96 ? -6.202 -1.195 5.543 1.00 98.88 96 ILE A O 1
ATOM 674 N N . ILE A 1 97 ? -4.343 -1.775 6.636 1.00 98.81 97 ILE A N 1
ATOM 675 C CA . ILE A 1 97 ? -3.667 -2.382 5.492 1.00 98.81 97 ILE A CA 1
ATOM 676 C C . ILE A 1 97 ? -3.342 -3.820 5.879 1.00 98.81 97 ILE A C 1
ATOM 678 O O . ILE A 1 97 ? -2.512 -4.071 6.751 1.00 98.81 97 ILE A O 1
ATOM 682 N N . GLN A 1 98 ? -4.039 -4.769 5.262 1.00 98.56 98 GLN A N 1
ATOM 683 C CA . GLN A 1 98 ? -4.075 -6.140 5.749 1.00 98.56 98 GLN A CA 1
ATOM 684 C C . GLN A 1 98 ? -4.075 -7.202 4.652 1.00 98.56 98 GLN A C 1
ATOM 686 O O . GLN A 1 98 ? -4.234 -6.923 3.463 1.00 98.56 98 GLN A O 1
ATOM 691 N N . GLY A 1 99 ? -4.001 -8.451 5.104 1.00 97.19 99 GLY A N 1
ATOM 692 C CA . GLY A 1 99 ? -4.179 -9.638 4.279 1.00 97.19 99 GLY A CA 1
ATOM 693 C C . GLY A 1 99 ? -2.865 -10.139 3.702 1.00 97.19 99 GLY A C 1
ATOM 694 O O . GLY A 1 99 ? -1.981 -9.357 3.365 1.00 97.19 99 GLY A O 1
ATOM 695 N N . SER A 1 100 ? -2.761 -11.466 3.572 1.00 97.06 100 SER A N 1
ATOM 696 C CA . SER A 1 100 ? -1.596 -12.099 2.948 1.00 97.06 100 SER A CA 1
ATOM 697 C C . SER A 1 100 ? -1.337 -11.480 1.584 1.00 97.06 100 SER A C 1
ATOM 699 O O . SER A 1 100 ? -2.282 -11.149 0.880 1.00 97.06 100 SER A O 1
ATOM 701 N N . GLY A 1 101 ? -0.081 -11.354 1.194 1.00 98.50 101 GLY A N 1
ATOM 702 C CA . GLY A 1 101 ? 0.299 -10.653 -0.022 1.00 98.50 101 GLY A CA 1
ATOM 703 C C . GLY A 1 101 ? 1.587 -9.893 0.216 1.00 98.50 101 GLY A C 1
ATOM 704 O O . GLY A 1 101 ? 2.178 -9.973 1.296 1.00 98.50 101 GLY A O 1
ATOM 705 N N . SER A 1 102 ? 2.033 -9.173 -0.803 1.00 98.81 102 SER A N 1
ATOM 706 C CA . SER A 1 102 ? 3.373 -8.598 -0.786 1.00 98.81 102 SER A CA 1
ATOM 707 C C . SER A 1 102 ? 3.440 -7.218 -1.410 1.00 98.81 102 SER A C 1
ATOM 709 O O . SER A 1 102 ? 2.918 -7.008 -2.504 1.00 98.81 102 SER A O 1
ATOM 711 N N . ILE A 1 103 ? 4.174 -6.314 -0.778 1.00 98.88 103 ILE A N 1
ATOM 712 C CA . ILE A 1 103 ? 4.530 -5.021 -1.361 1.00 98.88 103 ILE A CA 1
ATOM 713 C C . ILE A 1 103 ? 6.026 -5.055 -1.650 1.00 98.88 103 ILE A C 1
ATOM 715 O O . ILE A 1 103 ? 6.805 -5.329 -0.733 1.00 98.88 103 ILE A O 1
ATOM 719 N N . ARG A 1 104 ? 6.432 -4.811 -2.901 1.00 98.69 104 ARG A N 1
ATOM 720 C CA . ARG A 1 104 ? 7.833 -4.986 -3.306 1.00 98.69 104 ARG A CA 1
ATOM 721 C C . ARG A 1 104 ? 8.351 -4.001 -4.336 1.00 98.69 104 ARG A C 1
ATOM 723 O O . ARG A 1 104 ? 7.566 -3.433 -5.086 1.00 98.69 104 ARG A O 1
ATOM 730 N N . ASN A 1 105 ? 9.676 -3.877 -4.426 1.00 98.50 105 ASN A N 1
ATOM 731 C CA . ASN A 1 105 ? 10.382 -3.041 -5.404 1.00 98.50 105 ASN A CA 1
ATOM 732 C C . ASN A 1 105 ? 10.040 -1.543 -5.318 1.00 98.50 105 ASN A C 1
ATOM 734 O O . ASN A 1 105 ? 9.919 -0.862 -6.338 1.00 98.50 105 ASN A O 1
ATOM 738 N N . TYR A 1 106 ? 9.898 -1.012 -4.104 1.00 98.75 106 TYR A N 1
ATOM 739 C CA . TYR A 1 106 ? 9.686 0.415 -3.852 1.00 98.75 106 TYR A CA 1
ATOM 740 C C . TYR A 1 106 ? 10.796 1.037 -3.010 1.00 98.75 106 TYR A C 1
ATOM 742 O O . TYR A 1 106 ? 11.540 0.354 -2.304 1.00 98.75 106 TYR A O 1
ATOM 750 N N . GLN A 1 107 ? 10.868 2.370 -3.014 1.00 98.56 107 GLN A N 1
ATOM 751 C CA . GLN A 1 107 ? 11.675 3.069 -2.018 1.00 98.56 107 GLN A CA 1
ATOM 752 C C . GLN A 1 107 ? 11.131 2.804 -0.613 1.00 98.56 107 GLN A C 1
ATOM 754 O O . GLN A 1 107 ? 11.888 2.464 0.292 1.00 98.56 107 GLN A O 1
ATOM 759 N N . ALA A 1 108 ? 9.817 2.949 -0.443 1.00 98.69 108 ALA A N 1
ATOM 760 C CA . ALA A 1 108 ? 9.115 2.547 0.762 1.00 98.69 108 ALA A CA 1
ATOM 761 C C . ALA A 1 108 ? 7.924 1.663 0.391 1.00 98.69 108 ALA A C 1
ATOM 763 O O . ALA A 1 108 ? 7.134 2.032 -0.477 1.00 98.69 108 ALA A O 1
ATOM 764 N N . GLY A 1 109 ? 7.774 0.517 1.052 1.00 98.75 109 GLY A N 1
ATOM 765 C CA . GLY A 1 109 ? 6.595 -0.327 0.873 1.00 98.75 109 GLY A CA 1
ATOM 766 C C . GLY A 1 109 ? 5.328 0.427 1.275 1.00 98.75 109 GLY A C 1
ATOM 767 O O . GLY A 1 109 ? 4.425 0.604 0.462 1.00 98.75 109 GLY A O 1
ATOM 768 N N . ILE A 1 110 ? 5.291 0.956 2.498 1.00 98.88 110 ILE A N 1
ATOM 769 C CA . ILE A 1 110 ? 4.223 1.853 2.961 1.00 98.88 110 ILE A CA 1
ATOM 770 C C . ILE A 1 110 ? 4.830 3.160 3.468 1.00 98.88 110 ILE A C 1
ATOM 772 O O . ILE A 1 110 ? 5.772 3.140 4.259 1.00 98.88 110 ILE A O 1
ATOM 776 N N . LEU A 1 111 ? 4.274 4.293 3.039 1.00 98.75 111 LEU A N 1
ATOM 777 C CA . LEU A 1 111 ? 4.579 5.620 3.568 1.00 98.75 111 LEU A CA 1
ATOM 778 C C . LEU A 1 111 ? 3.368 6.171 4.322 1.00 98.75 111 LEU A C 1
ATOM 780 O O . LEU A 1 111 ? 2.323 6.409 3.723 1.00 98.75 111 LEU A O 1
ATOM 784 N N . ILE A 1 112 ? 3.528 6.442 5.615 1.00 98.75 112 ILE A N 1
ATOM 785 C CA . ILE A 1 112 ? 2.492 7.031 6.470 1.00 98.75 112 ILE A CA 1
ATOM 786 C C . ILE A 1 112 ? 2.922 8.445 6.858 1.00 98.75 112 ILE A C 1
ATOM 788 O O . ILE A 1 112 ? 3.968 8.625 7.485 1.00 98.75 112 ILE A O 1
ATOM 792 N N . SER A 1 113 ? 2.115 9.445 6.498 1.00 98.38 113 SER A N 1
ATOM 793 C CA . SER A 1 113 ? 2.420 10.860 6.746 1.00 98.38 113 SER A CA 1
ATOM 794 C C . SER A 1 113 ? 1.272 11.552 7.472 1.00 98.38 113 SER A C 1
ATOM 796 O O . SER A 1 113 ? 0.203 11.707 6.891 1.00 98.38 113 SER A O 1
ATOM 798 N N . GLY A 1 114 ? 1.489 12.004 8.711 1.00 98.12 114 GLY A N 1
ATOM 799 C CA . GLY A 1 114 ? 0.508 12.821 9.442 1.00 98.12 114 GLY A CA 1
ATOM 800 C C . GLY A 1 114 ? -0.790 12.095 9.824 1.00 98.12 114 GLY A C 1
ATOM 801 O O . GLY A 1 114 ? -1.833 12.737 9.918 1.00 98.12 114 GLY A O 1
ATOM 802 N N . SER A 1 115 ? -0.738 10.774 9.998 1.00 98.25 115 SER A N 1
ATOM 803 C CA . SER A 1 115 ? -1.906 9.904 10.210 1.00 98.25 115 SER A CA 1
ATOM 804 C C . SER A 1 115 ? -1.904 9.274 11.605 1.00 98.25 115 SER A C 1
ATOM 806 O O . SER A 1 115 ? -0.846 9.070 12.203 1.00 98.25 115 SER A O 1
ATOM 808 N N . GLN A 1 116 ? -3.080 8.927 12.126 1.00 98.56 116 GLN A N 1
ATOM 809 C CA . GLN A 1 116 ? -3.227 8.281 13.432 1.00 98.56 116 GLN A CA 1
ATOM 810 C C . GLN A 1 116 ? -3.845 6.890 13.315 1.00 98.56 116 GLN A C 1
ATOM 812 O O . GLN A 1 116 ? -4.737 6.667 12.498 1.00 98.56 116 GLN A O 1
ATOM 817 N N . SER A 1 117 ? -3.426 5.978 14.194 1.00 98.25 117 SER A N 1
ATOM 818 C CA . SER A 1 117 ? -4.021 4.641 14.342 1.00 98.25 117 SER A CA 1
ATOM 819 C C . SER A 1 117 ? -4.067 3.857 13.024 1.00 98.25 117 SER A C 1
ATOM 821 O O . SER A 1 117 ? -5.112 3.340 12.640 1.00 98.25 117 SER A O 1
ATOM 823 N N . THR A 1 118 ? -2.959 3.841 12.277 1.00 98.69 118 THR A N 1
ATOM 824 C CA . THR A 1 118 ? -2.830 2.966 11.103 1.00 98.69 118 THR A CA 1
ATOM 825 C C . THR A 1 118 ? -2.440 1.563 11.553 1.00 98.69 118 THR A C 1
ATOM 827 O O . THR A 1 118 ? -1.482 1.407 12.303 1.00 98.69 118 THR A O 1
ATOM 830 N N . GLU A 1 119 ? -3.138 0.547 11.068 1.00 98.81 119 GLU A N 1
ATOM 831 C CA . GLU A 1 119 ? -2.835 -0.853 11.353 1.00 98.81 119 GLU A CA 1
ATOM 832 C C . GLU A 1 119 ? -2.284 -1.522 10.096 1.00 98.81 119 GLU A C 1
ATOM 834 O O . GLU A 1 119 ? -2.910 -1.484 9.035 1.00 98.81 119 GLU A O 1
ATOM 839 N N . ILE A 1 120 ? -1.107 -2.134 10.206 1.00 98.75 120 ILE A N 1
ATOM 840 C CA . ILE A 1 120 ? -0.499 -2.938 9.145 1.00 98.75 120 ILE A CA 1
ATOM 841 C C . ILE A 1 120 ? -0.358 -4.359 9.674 1.00 98.75 120 ILE A C 1
ATOM 843 O O . ILE A 1 120 ? 0.375 -4.572 10.635 1.00 98.75 120 ILE A O 1
ATOM 847 N N . ASN A 1 121 ? -1.032 -5.331 9.060 1.00 98.12 121 ASN A N 1
ATOM 848 C CA . ASN A 1 121 ? -0.951 -6.717 9.520 1.00 98.12 121 ASN A CA 1
ATOM 849 C C . ASN A 1 121 ? -0.909 -7.733 8.375 1.00 98.12 121 ASN A C 1
ATOM 851 O O . ASN A 1 121 ? -1.589 -7.591 7.360 1.00 98.12 121 ASN A O 1
ATOM 855 N N . ARG A 1 122 ? -0.142 -8.814 8.562 1.00 97.50 122 ARG A N 1
ATOM 856 C CA . ARG A 1 122 ? -0.104 -9.978 7.648 1.00 97.50 122 ARG A CA 1
ATOM 857 C C . ARG A 1 122 ? 0.390 -9.668 6.225 1.00 97.50 122 ARG A C 1
ATOM 859 O O . ARG A 1 122 ? -0.001 -10.365 5.290 1.00 97.50 122 ARG A O 1
ATOM 866 N N . ILE A 1 123 ? 1.268 -8.678 6.068 1.00 98.19 123 ILE A N 1
ATOM 867 C CA . ILE A 1 123 ? 1.853 -8.283 4.777 1.00 98.19 123 ILE A CA 1
ATOM 868 C C . ILE A 1 123 ? 3.330 -8.656 4.726 1.00 98.19 123 ILE A C 1
ATOM 870 O O . ILE A 1 123 ? 4.078 -8.436 5.676 1.00 98.19 123 ILE A O 1
ATOM 874 N N . THR A 1 124 ? 3.770 -9.173 3.584 1.00 98.62 124 THR A N 1
ATOM 875 C CA . THR A 1 124 ? 5.182 -9.417 3.304 1.00 98.62 124 THR A CA 1
ATOM 876 C C . THR A 1 124 ? 5.800 -8.206 2.597 1.00 98.62 124 THR A C 1
ATOM 878 O O . THR A 1 124 ? 5.296 -7.733 1.581 1.00 98.62 124 THR A O 1
ATOM 881 N N . PHE A 1 125 ? 6.919 -7.700 3.114 1.00 98.56 125 PHE A N 1
ATOM 882 C CA . PHE A 1 125 ? 7.714 -6.662 2.454 1.00 98.56 125 PHE A CA 1
ATOM 883 C C . PHE A 1 125 ? 8.970 -7.285 1.854 1.00 98.56 125 PHE A C 1
ATOM 885 O O . PHE A 1 125 ? 9.786 -7.842 2.582 1.00 98.56 125 PHE A O 1
ATOM 892 N N . GLU A 1 126 ? 9.138 -7.163 0.541 1.00 98.19 126 GLU A N 1
ATOM 893 C CA . GLU A 1 126 ? 10.258 -7.751 -0.208 1.00 98.19 126 GLU A CA 1
ATOM 894 C C . GLU A 1 126 ? 10.916 -6.684 -1.074 1.00 98.19 126 GLU A C 1
ATOM 896 O O . GLU A 1 126 ? 10.218 -5.853 -1.640 1.00 98.19 126 GLU A O 1
ATOM 901 N N . ASP A 1 127 ? 12.243 -6.684 -1.184 1.00 97.88 127 ASP A N 1
ATOM 902 C CA . ASP A 1 127 ? 12.986 -5.848 -2.143 1.00 97.88 127 ASP A CA 1
ATOM 903 C C . ASP A 1 127 ? 12.615 -4.349 -2.132 1.00 97.88 127 ASP A C 1
ATOM 905 O O . ASP A 1 127 ? 12.753 -3.634 -3.124 1.00 97.88 127 ASP A O 1
ATOM 909 N N . ASN A 1 128 ? 12.124 -3.854 -0.994 1.00 98.50 128 ASN A N 1
ATOM 910 C CA . ASN A 1 128 ? 11.936 -2.431 -0.760 1.00 98.50 128 ASN A CA 1
ATOM 911 C C . ASN A 1 128 ? 13.169 -1.885 -0.055 1.00 98.50 128 ASN A C 1
ATOM 913 O O . ASN A 1 128 ? 13.717 -2.536 0.837 1.00 98.50 128 ASN A O 1
ATOM 917 N N . LYS A 1 129 ? 13.546 -0.645 -0.361 1.00 98.44 129 LYS A N 1
ATOM 918 C CA . LYS A 1 129 ? 14.629 0.020 0.374 1.00 98.44 129 LYS A CA 1
ATOM 919 C C . LYS A 1 129 ? 14.258 0.254 1.842 1.00 98.44 129 LYS A C 1
ATOM 921 O O . LYS A 1 129 ? 15.108 0.163 2.723 1.00 98.44 129 LYS A O 1
ATOM 926 N N . ILE A 1 130 ? 12.985 0.550 2.098 1.00 98.44 130 ILE A N 1
ATOM 927 C CA . ILE A 1 130 ? 12.380 0.701 3.422 1.00 98.44 130 ILE A CA 1
ATOM 928 C C . ILE A 1 130 ? 11.053 -0.069 3.415 1.00 98.44 130 ILE A C 1
ATOM 930 O O . ILE A 1 130 ? 10.251 0.089 2.501 1.00 98.44 130 ILE A O 1
ATOM 934 N N . ALA A 1 131 ? 10.782 -0.900 4.423 1.00 98.12 131 ALA A N 1
ATOM 935 C CA . ALA A 1 131 ? 9.503 -1.615 4.501 1.00 98.12 131 ALA A CA 1
ATOM 936 C C . ALA A 1 131 ? 8.341 -0.647 4.792 1.00 98.12 131 ALA A C 1
ATOM 938 O O . ALA A 1 131 ? 7.455 -0.451 3.962 1.00 98.12 131 ALA A O 1
ATOM 939 N N . VAL A 1 132 ? 8.396 0.023 5.944 1.00 98.50 132 VAL A N 1
ATOM 940 C CA . VAL A 1 132 ? 7.403 1.011 6.379 1.00 98.50 132 VAL A CA 1
ATOM 941 C C . VAL A 1 132 ? 8.134 2.280 6.804 1.00 98.50 132 VAL A C 1
ATOM 943 O O . VAL A 1 132 ? 8.999 2.238 7.678 1.00 98.50 132 VAL A O 1
ATOM 946 N N . PHE A 1 133 ? 7.800 3.410 6.184 1.00 98.31 133 PHE A N 1
ATOM 947 C CA . PHE A 1 133 ? 8.331 4.726 6.523 1.00 98.31 133 PHE A CA 1
ATOM 948 C C . PHE A 1 133 ? 7.220 5.594 7.118 1.00 98.31 133 PHE A C 1
ATOM 950 O O . PHE A 1 133 ? 6.165 5.773 6.515 1.00 98.31 133 PHE A O 1
ATOM 957 N N . MET A 1 134 ? 7.452 6.134 8.313 1.00 97.75 134 MET A N 1
ATOM 958 C CA . MET A 1 134 ? 6.480 6.939 9.049 1.00 97.75 134 MET A CA 1
ATOM 959 C C . MET A 1 134 ? 7.047 8.325 9.344 1.00 97.75 134 MET A C 1
ATOM 961 O O . MET A 1 134 ? 8.175 8.451 9.819 1.00 97.75 134 MET A O 1
ATOM 965 N N . THR A 1 135 ? 6.245 9.362 9.111 1.00 97.81 135 THR A N 1
ATOM 966 C CA . THR A 1 135 ? 6.566 10.749 9.463 1.00 97.81 135 THR A CA 1
ATOM 967 C C . THR A 1 135 ? 5.339 11.442 10.045 1.00 97.81 135 THR A C 1
ATOM 969 O O . THR A 1 135 ? 4.266 11.455 9.445 1.00 97.81 135 THR A O 1
ATOM 972 N N . GLY A 1 136 ? 5.459 11.966 11.266 1.00 97.38 136 GLY A N 1
ATOM 973 C CA . GLY A 1 136 ? 4.332 12.586 11.972 1.00 97.38 136 GLY A CA 1
ATOM 974 C C . GLY A 1 136 ? 3.136 11.651 12.210 1.00 97.38 136 GLY A C 1
ATOM 975 O O . GLY A 1 136 ? 2.017 12.138 12.326 1.00 97.38 136 GLY A O 1
ATOM 976 N N . ALA A 1 137 ? 3.349 10.331 12.240 1.00 97.50 137 ALA A N 1
ATOM 977 C CA . ALA A 1 137 ? 2.303 9.345 12.503 1.00 97.50 137 ALA A CA 1
ATOM 978 C C . ALA A 1 137 ? 2.253 8.963 13.992 1.00 97.50 137 ALA A C 1
ATOM 980 O O . ALA A 1 137 ? 3.294 8.912 14.651 1.00 97.50 137 ALA A O 1
ATOM 981 N N . ILE A 1 138 ? 1.059 8.685 14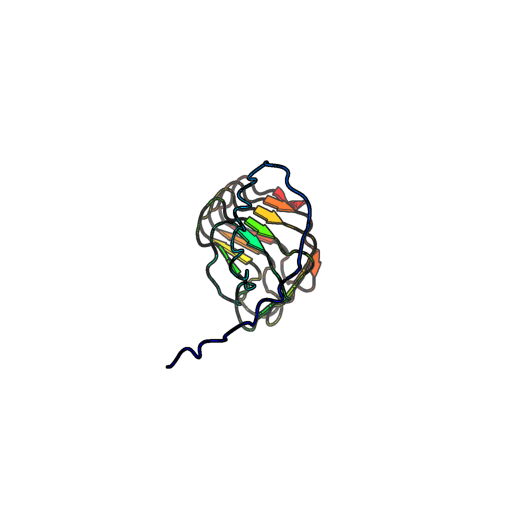.522 1.00 97.56 138 ILE A N 1
ATOM 982 C CA . ILE A 1 138 ? 0.848 8.357 15.943 1.00 97.56 138 ILE A CA 1
ATOM 983 C C . ILE A 1 138 ? 0.021 7.077 16.068 1.00 97.56 138 ILE A C 1
ATOM 985 O O . ILE A 1 138 ? -1.015 6.934 15.425 1.00 97.56 138 ILE A O 1
ATOM 989 N N . GLY A 1 139 ? 0.445 6.160 16.941 1.00 97.31 139 GLY A N 1
ATOM 990 C CA . GLY A 1 139 ? -0.331 4.958 17.264 1.00 97.31 139 GLY A CA 1
ATOM 991 C C . GLY A 1 139 ? -0.411 3.932 16.132 1.00 97.31 139 GLY A C 1
ATOM 992 O O . GLY A 1 139 ? -1.366 3.168 16.088 1.00 97.31 139 GLY A O 1
ATOM 993 N N . THR A 1 140 ? 0.556 3.926 15.210 1.00 97.94 140 THR A N 1
ATOM 994 C CA . THR A 1 140 ? 0.647 2.900 14.164 1.00 97.94 140 THR A CA 1
ATOM 995 C C . THR A 1 140 ? 1.075 1.557 14.754 1.00 97.94 140 THR A C 1
ATOM 997 O O . THR A 1 140 ? 2.039 1.507 15.521 1.00 97.94 140 THR A O 1
ATOM 1000 N N . THR A 1 141 ? 0.413 0.472 14.354 1.00 98.31 141 THR A N 1
ATOM 1001 C CA . THR A 1 141 ? 0.804 -0.911 14.666 1.00 98.31 141 THR A CA 1
ATOM 1002 C C . THR A 1 141 ? 1.283 -1.631 13.405 1.00 98.31 141 THR A C 1
ATOM 1004 O O . THR A 1 141 ? 0.774 -1.398 12.307 1.00 98.31 141 THR A O 1
ATOM 1007 N N . VAL A 1 142 ? 2.301 -2.482 13.554 1.00 97.31 142 VAL A N 1
ATOM 1008 C CA . VAL A 1 142 ? 2.861 -3.304 12.472 1.00 97.31 142 VAL A CA 1
ATOM 1009 C C . VAL A 1 142 ? 3.073 -4.717 13.012 1.00 97.31 142 VAL A C 1
ATOM 1011 O O . VAL A 1 142 ? 3.861 -4.884 13.944 1.00 97.31 142 VAL A O 1
ATOM 1014 N N . GLU A 1 143 ? 2.369 -5.699 12.441 1.00 92.88 143 GLU A N 1
ATOM 1015 C CA . GLU A 1 143 ? 2.342 -7.110 12.877 1.00 92.88 143 GLU A CA 1
ATOM 1016 C C . GLU A 1 143 ? 2.592 -8.121 11.746 1.00 92.88 143 GLU A C 1
ATOM 1018 O O . GLU A 1 143 ? 1.930 -8.046 10.677 1.00 92.88 143 GLU A O 1
#

Radius of gyration: 21.02 Å; Cα contacts (8 Å, |Δi|>4): 362; chains: 1; bounding box: 63×43×46 Å

Sequence (143 aa):
MSYILATILVALATISGINMHNSAQVALAQEPLSSPACGQVVHGNVTLTANLDCTGDGLIVGGDSTTINLNGYSINGPGDNSSKVGISVPHSNNVIIQGSGSIRNYQAGILISGSQSTEINRITFEDNKIAVFMTGAIGTTVE

Solvent-accessible surface area (backbone atoms only — not comparable to full-atom values): 7870 Å² total; per-residue (Å²): 138,87,84,81,83,83,86,78,85,80,82,84,78,88,80,88,80,90,78,94,72,89,74,81,76,76,76,75,80,73,70,82,80,68,45,80,55,65,58,34,73,43,62,45,81,40,56,41,75,54,68,41,82,19,86,48,36,26,38,30,48,67,40,55,56,19,33,42,30,28,65,65,24,38,36,36,35,72,30,37,88,47,93,31,32,28,33,38,32,58,66,25,34,50,24,36,41,31,39,47,28,35,31,26,22,7,27,22,22,31,36,36,36,56,20,36,43,32,41,36,35,52,61,44,71,42,71,33,71,31,53,72,44,74,4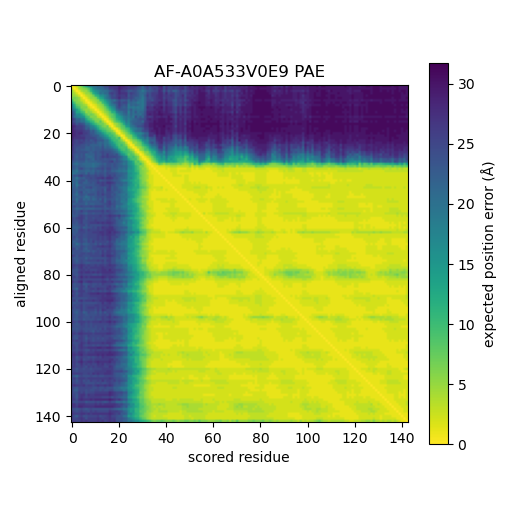5,77,54,45,75,64,47,80,91

Foldseek 3Di:
DDDDDDDDDDDDDDDPDDDDDPPPPPPPPPDPQAADAAPDADAAEHEGPEAYADAAEAYEHPEELYEYEPAAYEQEYPAQPDQYEHYEAALHENYEYDYAYEYEGYVEPYEHELYEQYEADNYHYYRHVHDYHYDNYYNYYHD

Secondary structure (DSSP, 8-state):
---------------------------------PPPPTTEEE-SEEE-SS-EE-SS-SEEE-STT-EEE-TT-EEE-S-TTSS-EEEEEES--S-EEESS-EEESSSEEEEEES-BS-EEES-EEES-SEEEEEES-BS-EE-

pLDDT: mean 86.89, std 20.54, range [36.0, 98.94]

Nearest PDB structures (foldseek):
  4mxn-assembly3_C  TM=5.500E-01  e=1.854E-01  Parabacteroides merdae ATCC 43184
  5zla-assembly1_A  TM=7.067E-01  e=9.577E+00  Pseudarthrobacter chlorophenolicus A6
  5zla-assembly1_D  TM=2.803E-01  e=4.744E+00  Pseudarthrobacter chlorophenolicus A6

Mean predicted aligned error: 10.53 Å